Protein AF-A0A968DSB5-F1 (afdb_monomer)

Radius of gyration: 52.75 Å; Cα contacts (8 Å, |Δi|>4): 38; chains: 1; bounding box: 76×54×156 Å

Solvent-accessible surface area (backbone atoms only — not comparable to full-atom values): 8834 Å² total; per-residue (Å²): 133,88,80,62,93,58,51,64,54,53,57,43,58,53,42,53,44,66,77,71,55,73,46,74,91,80,60,66,72,80,66,82,81,77,76,53,71,60,77,70,48,84,96,58,81,58,65,90,58,48,65,62,60,72,55,32,66,52,96,93,47,30,52,69,50,55,52,50,50,52,50,50,54,51,51,50,50,51,50,56,51,50,54,52,48,50,29,62,35,93,84,14,66,56,34,49,52,52,52,51,51,50,53,51,48,54,50,52,50,49,53,51,51,50,48,36,69,65,29,33,93,87,39,56,49,62,75,64,60,71,83,54,70,68,57,52,53,51,54,53,48,55,61,61,71,74,111

Sequence (147 aa):
MDELKDDAQSATDLKDFADSGYDPATNKVQGVVLTDTCTTLTGHTAQTGDNYARLGAPAGASIAADVAAVKTDTGNIVTDTNELQGDWTDGGRLDLILDELTTNCDAIETDTQDLQTQIGTAGDGLTAVPWNASWDAEVQSEVADAF

Structure (mmCIF, N/CA/C/O backbone):
data_AF-A0A968DSB5-F1
#
_entry.id   AF-A0A968DSB5-F1
#
loop_
_atom_site.group_PDB
_atom_site.id
_atom_site.type_symbol
_atom_site.label_atom_id
_atom_site.label_alt_id
_atom_site.label_comp_id
_atom_site.label_asym_id
_atom_site.label_entity_id
_atom_site.label_seq_id
_atom_site.pdbx_PDB_ins_code
_atom_site.Cartn_x
_atom_site.Cartn_y
_atom_site.Cartn_z
_atom_site.occupancy
_atom_site.B_iso_or_equiv
_atom_site.auth_seq_id
_atom_site.auth_comp_id
_atom_site.auth_asym_id
_atom_site.auth_atom_id
_atom_site.pdbx_PDB_model_num
ATOM 1 N N . MET A 1 1 ? 20.265 38.504 -70.416 1.00 46.03 1 MET A N 1
ATOM 2 C CA . MET A 1 1 ? 19.932 37.076 -70.510 1.00 46.03 1 MET A CA 1
ATOM 3 C C . MET A 1 1 ? 20.862 36.499 -71.569 1.00 46.03 1 MET A C 1
ATOM 5 O O . MET A 1 1 ? 20.475 36.370 -72.715 1.00 46.03 1 MET A O 1
ATOM 9 N N . ASP A 1 2 ? 22.175 36.421 -71.382 1.00 65.75 2 ASP A N 1
ATOM 10 C CA . ASP A 1 2 ? 22.933 35.992 -70.200 1.00 65.75 2 ASP A CA 1
ATOM 11 C C . ASP A 1 2 ? 22.410 34.664 -69.665 1.00 65.75 2 ASP A C 1
ATOM 13 O O . ASP A 1 2 ? 21.651 34.631 -68.706 1.00 65.75 2 ASP A O 1
ATOM 17 N N . GLU A 1 3 ? 22.749 33.601 -70.387 1.00 53.12 3 GLU A N 1
ATOM 18 C CA . GLU A 1 3 ? 22.557 32.222 -69.966 1.00 53.12 3 GLU A CA 1
ATOM 19 C C . GLU A 1 3 ? 23.777 31.425 -70.450 1.00 53.12 3 GLU A C 1
ATOM 21 O O . GLU A 1 3 ? 23.949 31.154 -71.636 1.00 53.12 3 GLU A O 1
ATOM 26 N N . LEU A 1 4 ? 24.649 31.139 -69.477 1.00 53.94 4 LEU A N 1
ATOM 27 C CA . LEU A 1 4 ? 25.528 29.971 -69.409 1.00 53.94 4 LEU A CA 1
ATOM 28 C C . LEU A 1 4 ? 26.756 29.960 -70.336 1.00 53.94 4 LEU A C 1
ATOM 30 O O . LEU A 1 4 ? 26.888 29.172 -71.268 1.00 53.94 4 LEU A O 1
ATOM 34 N N . LYS A 1 5 ? 27.757 30.774 -69.984 1.00 52.34 5 LYS A N 1
ATOM 35 C CA . LYS A 1 5 ? 29.125 30.653 -70.526 1.00 52.34 5 LYS A CA 1
ATOM 36 C C . LYS A 1 5 ? 29.893 29.416 -70.013 1.00 52.34 5 LYS A C 1
ATOM 38 O O . LYS A 1 5 ? 30.988 29.167 -70.504 1.00 52.34 5 LYS A O 1
ATOM 43 N N . ASP A 1 6 ? 29.279 28.615 -69.137 1.00 50.94 6 ASP A N 1
ATOM 44 C CA . ASP A 1 6 ? 29.82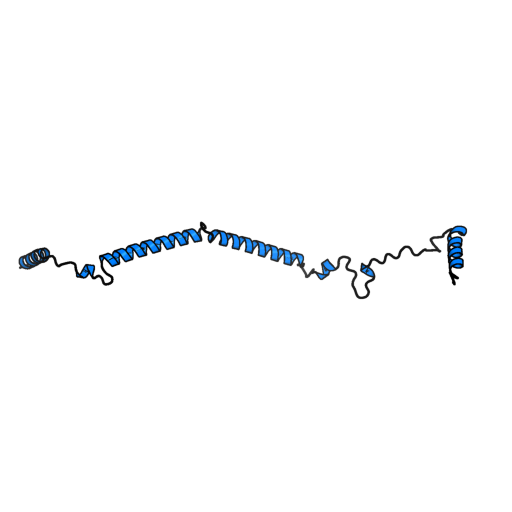6 27.366 -68.577 1.00 50.94 6 ASP A CA 1
ATOM 45 C C . ASP A 1 6 ? 29.131 26.092 -69.125 1.00 50.94 6 ASP A C 1
ATOM 47 O O . ASP A 1 6 ? 29.583 24.969 -68.887 1.00 50.94 6 ASP A O 1
ATOM 51 N N . ASP A 1 7 ? 28.066 26.240 -69.925 1.00 54.81 7 ASP A N 1
ATOM 52 C CA . ASP A 1 7 ? 27.323 25.121 -70.535 1.00 54.81 7 ASP A CA 1
ATOM 53 C C . ASP A 1 7 ? 28.095 24.453 -71.674 1.00 54.81 7 ASP A C 1
ATOM 55 O O . ASP A 1 7 ? 27.993 23.244 -71.891 1.00 54.81 7 ASP A O 1
ATOM 59 N N . ALA A 1 8 ? 28.901 25.233 -72.399 1.00 56.12 8 ALA A N 1
ATOM 60 C CA . ALA A 1 8 ? 29.767 24.712 -73.450 1.00 56.12 8 ALA A CA 1
ATOM 61 C C . ALA A 1 8 ? 30.882 23.833 -72.869 1.00 56.12 8 ALA A C 1
ATOM 63 O O . ALA A 1 8 ? 31.198 22.792 -73.447 1.00 56.12 8 ALA A O 1
ATOM 64 N N . GLN A 1 9 ? 31.435 24.225 -71.715 1.00 58.47 9 GLN A N 1
ATOM 65 C CA . GLN A 1 9 ? 32.425 23.426 -71.001 1.00 58.47 9 GLN A CA 1
ATOM 66 C C . GLN A 1 9 ? 31.761 22.168 -70.441 1.00 58.47 9 GLN A C 1
ATOM 68 O O . GLN A 1 9 ? 32.192 21.080 -70.782 1.00 58.47 9 GLN A O 1
ATOM 73 N N . SER A 1 10 ? 30.612 22.286 -69.772 1.00 62.59 10 SER A N 1
ATOM 74 C CA . SER A 1 10 ? 29.863 21.135 -69.242 1.00 62.59 10 SER A CA 1
ATOM 75 C C . SER A 1 10 ? 29.463 20.118 -70.325 1.00 62.59 10 SER A C 1
ATOM 77 O O . SER A 1 10 ? 29.577 18.911 -70.131 1.00 62.59 10 SER A O 1
ATOM 79 N N . ALA A 1 11 ? 29.037 20.570 -71.508 1.00 59.91 11 ALA A N 1
ATOM 80 C CA . ALA A 1 11 ? 28.715 19.685 -72.629 1.00 59.91 11 ALA A CA 1
ATOM 81 C C . ALA A 1 11 ? 29.956 19.087 -73.318 1.00 59.91 11 ALA A C 1
ATOM 83 O O . ALA A 1 11 ? 29.827 18.077 -74.018 1.00 59.91 11 ALA A O 1
ATOM 84 N N . THR A 1 12 ? 31.121 19.725 -73.178 1.00 64.69 12 THR A N 1
ATOM 85 C CA . THR A 1 12 ? 32.422 19.214 -73.642 1.00 64.69 12 THR A CA 1
ATOM 86 C C . THR A 1 12 ? 32.963 18.200 -72.644 1.00 64.69 12 THR A C 1
ATOM 88 O O . THR A 1 12 ? 33.263 17.089 -73.045 1.00 64.69 12 THR A O 1
ATOM 91 N N . ASP A 1 13 ? 32.918 18.502 -71.350 1.00 64.56 13 ASP A N 1
ATOM 92 C CA . ASP A 1 13 ? 33.292 17.609 -70.252 1.00 64.56 13 ASP A CA 1
ATOM 93 C C . ASP A 1 13 ? 32.455 16.316 -70.266 1.00 64.56 13 ASP A C 1
ATOM 95 O O . ASP A 1 13 ? 32.973 15.220 -70.056 1.00 64.56 13 ASP A O 1
ATOM 99 N N . LEU A 1 14 ? 31.156 16.420 -70.581 1.00 67.31 14 LEU A N 1
ATOM 100 C CA . LEU A 1 14 ? 30.273 15.262 -70.762 1.00 67.31 14 LEU A CA 1
ATOM 101 C C . LEU A 1 14 ? 30.569 14.470 -72.048 1.00 67.31 14 LEU A C 1
ATOM 103 O O . LEU A 1 14 ? 30.391 13.251 -72.057 1.00 67.31 14 LEU A O 1
ATOM 107 N N . LYS A 1 15 ? 31.011 15.135 -73.126 1.00 64.88 15 LYS A N 1
ATOM 108 C CA . LYS A 1 15 ? 31.438 14.470 -74.372 1.00 64.88 15 LYS A CA 1
ATOM 109 C C . LYS A 1 15 ? 32.785 13.774 -74.199 1.00 64.88 15 LYS A C 1
ATOM 111 O O . LYS A 1 15 ? 32.907 12.623 -74.595 1.00 64.88 15 LYS A O 1
ATOM 116 N N . ASP A 1 16 ? 33.739 14.401 -73.516 1.00 63.78 16 ASP A N 1
ATOM 117 C CA . ASP A 1 16 ? 35.037 13.814 -73.171 1.00 63.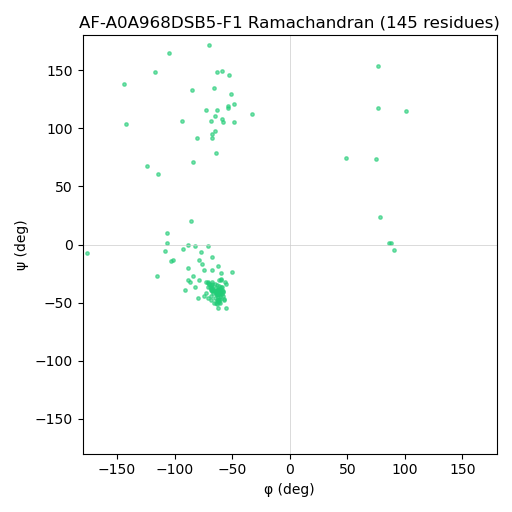78 16 ASP A CA 1
ATOM 118 C C . ASP A 1 16 ? 34.866 12.536 -72.338 1.00 63.78 16 ASP A C 1
ATOM 120 O O . ASP A 1 16 ? 35.569 11.546 -72.556 1.00 63.78 16 ASP A O 1
ATOM 124 N N . PHE A 1 17 ? 33.864 12.517 -71.453 1.00 62.28 17 PHE A N 1
ATOM 125 C CA . PHE A 1 17 ? 33.445 11.331 -70.702 1.00 62.28 17 PHE A CA 1
ATOM 126 C C . PHE A 1 17 ? 32.980 10.162 -71.586 1.00 62.28 17 PHE A C 1
ATOM 128 O O . PHE A 1 17 ? 33.212 9.000 -71.243 1.00 62.28 17 PHE A O 1
ATOM 135 N N . ALA A 1 18 ? 32.295 10.457 -72.692 1.00 63.25 18 ALA A N 1
ATOM 136 C CA . ALA A 1 18 ? 31.682 9.465 -73.572 1.00 63.25 18 ALA A CA 1
ATOM 137 C C . ALA A 1 18 ? 32.620 9.007 -74.704 1.00 63.25 18 ALA A C 1
ATOM 139 O O . ALA A 1 18 ? 32.656 7.819 -75.021 1.00 63.25 18 ALA A O 1
ATOM 140 N N . ASP A 1 19 ? 33.398 9.928 -75.277 1.00 65.56 19 ASP A N 1
ATOM 141 C CA . ASP A 1 19 ? 34.165 9.715 -76.509 1.00 65.56 19 ASP A CA 1
ATOM 142 C C . ASP A 1 19 ? 35.568 9.138 -76.250 1.00 65.56 19 ASP A C 1
ATOM 144 O O . ASP A 1 19 ? 36.081 8.372 -77.067 1.00 65.56 19 ASP A O 1
ATOM 148 N N . SER A 1 20 ? 36.183 9.449 -75.100 1.00 62.03 20 SER A N 1
ATOM 149 C CA . SER A 1 20 ? 37.537 8.971 -74.754 1.00 62.03 20 SER A CA 1
ATOM 150 C C . SER A 1 20 ? 37.545 7.665 -73.947 1.00 62.03 20 SER A C 1
ATOM 152 O O . SER A 1 20 ? 38.609 7.107 -73.680 1.00 62.03 20 SER A O 1
ATOM 154 N N . GLY A 1 21 ? 36.363 7.159 -73.582 1.00 62.50 21 GLY A N 1
ATOM 155 C CA . GLY A 1 21 ? 36.195 6.060 -72.639 1.00 62.50 21 GLY A CA 1
ATOM 156 C C . GLY A 1 21 ? 36.385 6.541 -71.201 1.00 62.50 21 GLY A C 1
ATOM 157 O O . GLY A 1 21 ? 37.453 7.004 -70.811 1.00 62.50 21 GLY A O 1
ATOM 158 N N . TYR A 1 22 ? 35.339 6.428 -70.389 1.00 64.94 22 TYR A N 1
ATOM 159 C CA . TYR A 1 22 ? 35.429 6.693 -68.960 1.00 64.94 22 TYR A CA 1
ATOM 160 C C . TYR A 1 22 ? 36.468 5.768 -68.297 1.00 64.94 22 TYR A C 1
ATOM 162 O O . TYR A 1 22 ? 36.214 4.572 -68.143 1.00 64.94 22 TYR A O 1
ATOM 170 N N . ASP A 1 23 ? 37.622 6.313 -67.893 1.00 64.12 23 ASP A N 1
ATOM 171 C CA . ASP A 1 23 ? 38.592 5.620 -67.040 1.00 64.12 23 ASP A CA 1
ATOM 172 C C . ASP A 1 23 ? 38.341 5.967 -65.558 1.00 64.12 23 ASP A C 1
ATOM 174 O O . ASP A 1 23 ? 38.682 7.065 -65.103 1.00 64.12 23 ASP A O 1
ATOM 178 N N . PRO A 1 24 ? 37.782 5.044 -64.756 1.00 60.44 24 PRO A N 1
ATOM 179 C CA . PRO A 1 24 ? 37.529 5.278 -63.337 1.00 60.44 24 PRO A CA 1
ATOM 180 C C . PRO A 1 24 ? 38.807 5.416 -62.488 1.00 60.44 24 PRO A C 1
ATOM 182 O O . PRO A 1 24 ? 38.715 5.801 -61.317 1.00 60.44 24 PRO A O 1
ATOM 185 N N . ALA A 1 25 ? 39.995 5.103 -63.026 1.00 60.84 25 ALA A N 1
ATOM 186 C CA . ALA A 1 25 ? 41.265 5.294 -62.328 1.00 60.84 25 ALA A CA 1
ATOM 187 C C . ALA A 1 25 ? 41.738 6.757 -62.350 1.00 60.84 25 ALA A C 1
ATOM 189 O O . ALA A 1 25 ? 42.377 7.198 -61.392 1.00 60.84 25 ALA A O 1
ATOM 190 N N . THR A 1 26 ? 41.394 7.508 -63.400 1.00 60.09 26 THR A N 1
ATOM 191 C CA . THR A 1 26 ? 41.861 8.886 -63.632 1.00 60.09 26 THR A CA 1
ATOM 192 C C . THR A 1 26 ? 40.740 9.927 -63.591 1.00 60.09 26 THR A C 1
ATOM 194 O O . THR A 1 26 ? 40.982 11.048 -63.147 1.00 60.09 26 THR A O 1
ATOM 197 N N . ASN A 1 27 ? 39.496 9.547 -63.905 1.00 62.03 27 ASN A N 1
ATOM 198 C CA . ASN A 1 27 ? 38.339 10.446 -63.985 1.00 62.03 27 ASN A CA 1
ATOM 199 C C . ASN A 1 27 ? 37.297 10.127 -62.906 1.00 62.03 27 ASN A C 1
ATOM 201 O O . ASN A 1 27 ? 36.151 9.773 -63.185 1.00 62.03 27 ASN A O 1
ATOM 205 N N . LYS A 1 28 ? 37.669 10.214 -61.629 1.00 60.88 28 LYS A N 1
ATOM 206 C CA . LYS A 1 28 ? 36.707 9.951 -60.552 1.00 60.88 28 LYS A CA 1
ATOM 207 C C . LYS A 1 28 ? 35.647 11.057 -60.507 1.00 60.88 28 LYS A C 1
ATOM 209 O O . LYS A 1 28 ? 35.911 12.138 -59.989 1.00 60.88 28 LYS A O 1
ATOM 214 N N . VAL A 1 29 ? 34.421 10.760 -60.954 1.00 64.12 29 VAL A N 1
ATOM 215 C CA . VAL A 1 29 ? 33.234 11.405 -60.375 1.00 64.12 29 VAL A CA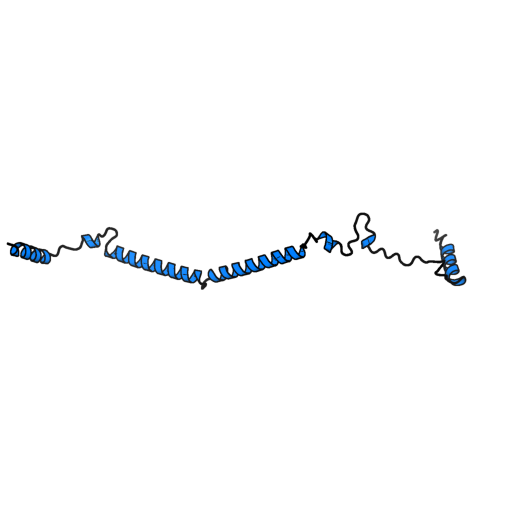 1
ATOM 216 C C . VAL A 1 29 ? 33.369 11.148 -58.883 1.00 64.12 29 VAL A C 1
ATOM 218 O O . VAL A 1 29 ? 33.451 9.985 -58.480 1.00 64.12 29 VAL A O 1
ATOM 221 N N . GLN A 1 30 ? 33.501 12.192 -58.066 1.00 63.50 30 GLN A N 1
ATOM 222 C CA . GLN A 1 30 ? 33.428 11.989 -56.626 1.00 63.50 30 GLN A CA 1
ATOM 223 C C . GLN A 1 30 ? 32.063 11.347 -56.368 1.00 63.50 30 GLN A C 1
ATOM 225 O O . GLN A 1 30 ? 31.032 11.995 -56.539 1.00 63.50 30 GLN A O 1
ATOM 230 N N . GLY A 1 31 ? 32.048 10.041 -56.076 1.00 64.12 31 GLY A N 1
ATOM 231 C CA . GLY A 1 31 ? 30.827 9.350 -55.682 1.00 64.12 31 GLY A CA 1
ATOM 232 C C . GLY A 1 31 ? 30.198 10.121 -54.528 1.00 64.12 31 GLY A C 1
ATOM 233 O O . GLY A 1 31 ? 30.937 10.726 -53.752 1.00 64.12 31 GLY A O 1
ATOM 234 N N . VAL A 1 32 ? 28.861 10.144 -54.467 1.00 66.38 32 VAL A N 1
ATOM 235 C CA . VAL A 1 32 ? 28.075 10.880 -53.462 1.00 66.38 32 VAL A CA 1
ATOM 236 C C . VAL A 1 32 ? 28.824 10.919 -52.131 1.00 66.38 32 VAL A C 1
ATOM 238 O O . VAL A 1 32 ? 29.002 9.882 -51.489 1.00 66.38 32 VAL A O 1
ATOM 241 N N . VAL A 1 33 ? 29.276 12.111 -51.729 1.00 64.69 33 VAL A N 1
ATOM 242 C CA . VAL A 1 33 ? 29.742 12.332 -50.363 1.00 64.69 33 VAL A CA 1
ATOM 243 C C . VAL A 1 33 ? 28.493 12.196 -49.511 1.00 64.69 33 VAL A C 1
ATOM 245 O O . VAL A 1 33 ? 27.684 13.117 -49.418 1.00 64.69 33 VAL A O 1
ATOM 248 N N . LEU A 1 34 ? 28.273 11.000 -48.972 1.00 61.28 34 LEU A N 1
ATOM 249 C CA . LEU A 1 34 ? 27.243 10.789 -47.974 1.00 61.28 34 LEU A CA 1
ATOM 250 C C . LEU A 1 34 ? 27.705 11.541 -46.727 1.00 61.28 34 LEU A C 1
ATOM 252 O O . LEU A 1 34 ? 28.462 11.022 -45.911 1.00 61.28 34 LEU A O 1
ATOM 256 N N . THR A 1 35 ? 27.282 12.798 -46.627 1.00 62.28 35 THR A N 1
ATOM 257 C CA . THR A 1 35 ? 27.279 13.586 -45.398 1.00 62.28 35 THR A CA 1
ATOM 258 C C . THR A 1 35 ? 26.312 12.896 -44.446 1.00 62.28 35 THR A C 1
ATOM 260 O O . THR A 1 35 ? 25.151 13.283 -44.338 1.00 62.28 35 THR A O 1
ATOM 263 N N . ASP A 1 36 ? 26.746 11.814 -43.803 1.00 67.06 36 ASP A N 1
ATOM 264 C CA . ASP A 1 36 ? 26.011 11.318 -42.652 1.00 67.06 36 ASP A CA 1
ATOM 265 C C . ASP A 1 36 ? 26.070 12.424 -41.597 1.00 67.06 36 ASP A C 1
ATOM 267 O O . ASP A 1 36 ? 27.148 12.803 -41.119 1.00 67.06 36 ASP A O 1
ATOM 271 N N . THR A 1 37 ? 24.896 12.964 -41.278 1.00 67.88 37 THR A N 1
ATOM 272 C CA . THR A 1 37 ? 24.657 14.055 -40.334 1.00 67.88 37 THR A CA 1
ATOM 273 C C . THR A 1 37 ? 25.348 13.816 -38.988 1.00 67.88 37 THR A C 1
ATOM 275 O O . THR A 1 37 ? 25.671 14.774 -38.287 1.00 67.88 37 THR A O 1
ATOM 278 N N . CYS A 1 38 ? 25.630 12.556 -38.637 1.00 63.81 38 CYS A N 1
ATOM 279 C CA . CYS A 1 38 ? 26.375 12.194 -37.436 1.00 63.81 38 CYS A CA 1
ATOM 280 C C . CYS A 1 38 ? 27.815 12.755 -37.409 1.00 63.81 38 CYS A C 1
ATOM 282 O O . CYS A 1 38 ? 28.330 13.063 -36.337 1.00 63.81 38 CYS A O 1
ATOM 284 N N . THR A 1 39 ? 28.466 12.932 -38.564 1.00 64.75 39 THR A N 1
ATOM 285 C CA . THR A 1 39 ? 29.908 13.253 -38.656 1.00 64.75 39 THR A CA 1
ATOM 286 C C . THR A 1 39 ? 30.228 14.713 -38.980 1.00 64.75 39 THR A C 1
ATOM 288 O O . THR A 1 39 ? 31.367 15.141 -38.797 1.00 64.75 39 THR A O 1
ATOM 291 N N . THR A 1 40 ? 29.249 15.500 -39.438 1.00 68.56 40 THR A N 1
ATOM 292 C CA . THR A 1 40 ? 29.484 16.852 -39.985 1.00 68.56 40 THR A CA 1
ATOM 293 C C . THR A 1 40 ? 29.047 17.999 -39.080 1.00 68.56 40 THR A C 1
ATOM 295 O O . THR A 1 40 ? 29.189 19.164 -39.453 1.00 68.56 40 THR A O 1
ATOM 298 N N . LEU A 1 41 ? 28.522 17.710 -37.887 1.00 72.31 41 LEU A N 1
ATOM 299 C CA . LEU A 1 41 ? 28.160 18.744 -36.924 1.00 72.31 41 LEU A CA 1
ATOM 300 C C . LEU A 1 41 ? 29.412 19.224 -36.171 1.00 72.31 41 LEU A C 1
ATOM 302 O O . LEU A 1 41 ? 29.811 18.668 -35.149 1.00 72.31 41 LEU A O 1
ATOM 306 N N . THR A 1 42 ? 30.052 20.268 -36.699 1.00 73.94 42 THR A N 1
ATOM 307 C CA . THR A 1 42 ? 31.246 20.892 -36.109 1.00 73.94 42 THR A CA 1
ATOM 308 C C . THR A 1 42 ? 31.029 21.221 -34.625 1.00 73.94 42 THR A C 1
ATOM 310 O O . THR A 1 42 ? 30.033 21.836 -34.247 1.00 73.94 42 THR A O 1
ATOM 313 N N . GLY A 1 43 ? 31.963 20.801 -33.766 1.00 71.44 43 GLY A N 1
ATOM 314 C CA . GLY A 1 43 ? 31.886 20.991 -32.310 1.00 71.44 43 GLY A CA 1
ATOM 315 C C . GLY A 1 43 ? 31.106 19.909 -31.550 1.00 71.44 43 GLY A C 1
ATOM 316 O O . GLY A 1 43 ? 31.001 20.007 -30.330 1.00 71.44 43 GLY A O 1
ATOM 317 N N . HIS A 1 44 ? 30.589 18.884 -32.238 1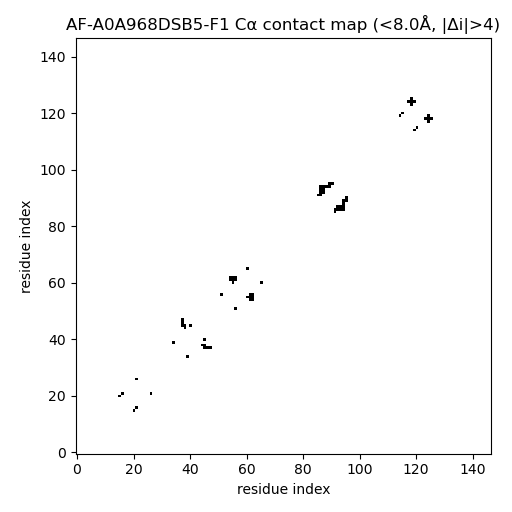.00 64.94 44 HIS A N 1
ATOM 318 C CA . HIS A 1 44 ? 29.881 17.754 -31.632 1.00 64.94 44 HIS A CA 1
ATOM 319 C C . HIS A 1 44 ? 30.630 16.435 -31.883 1.00 64.94 44 HIS A C 1
ATOM 321 O O . HIS A 1 44 ? 31.295 16.263 -32.903 1.00 64.94 44 HIS A O 1
ATOM 327 N N . THR A 1 45 ? 30.537 15.493 -30.941 1.00 67.88 45 THR A N 1
ATOM 328 C CA . THR A 1 45 ? 31.056 14.124 -31.101 1.00 67.88 45 THR A CA 1
ATOM 329 C C . THR A 1 45 ? 30.005 13.270 -31.813 1.00 67.88 45 THR A C 1
ATOM 331 O O . THR A 1 45 ? 28.835 13.317 -31.440 1.00 67.88 45 THR A O 1
ATOM 334 N N . ALA A 1 46 ? 30.405 12.509 -32.833 1.00 70.25 46 ALA A N 1
ATOM 335 C CA . ALA A 1 46 ? 29.512 11.661 -33.621 1.00 70.25 46 ALA A CA 1
ATOM 336 C C . ALA A 1 46 ? 28.911 10.523 -32.774 1.00 70.25 46 ALA A C 1
ATOM 338 O O . ALA A 1 46 ? 29.534 9.482 -32.578 1.00 70.25 46 ALA A O 1
ATOM 339 N N . GLN A 1 47 ? 27.682 10.702 -32.285 1.00 68.81 47 GLN A N 1
ATOM 340 C CA . GLN A 1 47 ? 27.020 9.733 -31.411 1.00 68.81 47 GLN A CA 1
ATOM 341 C C . GLN A 1 47 ? 26.339 8.611 -32.210 1.00 68.81 47 GLN A C 1
ATOM 343 O O . GLN A 1 47 ? 25.116 8.518 -32.261 1.00 68.81 47 GLN A O 1
ATOM 348 N N . THR A 1 48 ? 27.131 7.722 -32.807 1.00 67.44 48 THR A N 1
ATOM 349 C CA . THR A 1 48 ? 26.620 6.469 -33.408 1.00 67.44 48 THR A CA 1
ATOM 350 C C . THR A 1 48 ? 26.300 5.395 -32.351 1.00 67.44 48 THR A C 1
ATOM 352 O O . THR A 1 48 ? 25.727 4.355 -32.666 1.00 67.44 48 THR A O 1
ATOM 355 N N . GLY A 1 49 ? 26.644 5.669 -31.084 1.00 64.88 49 GLY A N 1
ATOM 356 C CA . GLY A 1 49 ? 26.479 4.788 -29.919 1.00 64.88 49 GLY A CA 1
ATOM 357 C C . GLY A 1 49 ? 26.881 5.420 -28.571 1.00 64.88 49 GLY A C 1
ATOM 358 O O . GLY A 1 49 ? 26.599 4.853 -27.520 1.00 64.88 49 GLY A O 1
ATOM 359 N N . ASP A 1 50 ? 27.469 6.625 -28.567 1.00 64.12 50 ASP A N 1
ATOM 360 C CA . ASP A 1 50 ? 28.001 7.323 -27.379 1.00 64.12 50 ASP A CA 1
ATOM 361 C C . ASP A 1 50 ? 26.968 7.680 -26.307 1.00 64.12 50 ASP A C 1
ATOM 363 O O . ASP A 1 50 ? 27.334 7.923 -25.157 1.00 64.12 50 ASP A O 1
ATOM 367 N N . ASN A 1 51 ? 25.676 7.703 -26.647 1.00 65.44 51 ASN A N 1
ATOM 368 C CA . ASN A 1 51 ? 24.613 7.832 -25.648 1.00 65.44 51 ASN A CA 1
ATOM 369 C C . ASN A 1 51 ? 24.649 6.670 -24.646 1.00 65.44 51 ASN A C 1
ATOM 371 O O . ASN A 1 51 ? 24.377 6.888 -23.471 1.00 65.44 51 ASN A O 1
ATOM 375 N N . TYR A 1 52 ? 25.087 5.479 -25.070 1.00 61.31 52 TYR A N 1
ATOM 376 C CA . TYR A 1 52 ? 25.305 4.332 -24.188 1.00 61.31 52 TYR A CA 1
ATOM 377 C C . TYR A 1 52 ? 26.479 4.556 -23.216 1.00 61.31 52 TYR A C 1
ATOM 379 O O . TYR A 1 52 ? 26.427 4.128 -22.069 1.00 61.31 52 TYR A O 1
ATOM 387 N N . ALA A 1 53 ? 27.524 5.276 -23.641 1.00 59.47 53 ALA A N 1
ATOM 388 C CA . ALA A 1 53 ? 28.689 5.594 -22.811 1.00 59.47 53 ALA A CA 1
ATOM 389 C C . ALA A 1 53 ? 28.464 6.812 -21.888 1.00 59.47 53 ALA A C 1
ATOM 391 O O . ALA A 1 53 ? 28.937 6.836 -20.753 1.00 59.47 53 ALA A O 1
ATOM 392 N N . ARG A 1 54 ? 27.728 7.831 -22.359 1.00 60.22 54 ARG A N 1
ATOM 393 C CA . ARG A 1 54 ? 27.472 9.103 -21.652 1.00 60.22 54 ARG A CA 1
ATOM 394 C C . ARG A 1 54 ? 26.306 9.040 -20.671 1.00 60.22 54 ARG A C 1
ATOM 396 O O . ARG A 1 54 ? 26.322 9.768 -19.685 1.00 60.22 54 ARG A O 1
ATOM 403 N N . LEU A 1 55 ? 25.336 8.157 -20.913 1.00 68.50 55 LEU A N 1
ATOM 404 C CA . LEU A 1 55 ? 24.306 7.777 -19.939 1.00 68.50 55 LEU A CA 1
ATOM 405 C C . LEU A 1 55 ? 24.797 6.643 -19.014 1.00 68.50 55 LEU A C 1
ATOM 407 O O . LEU A 1 55 ? 24.005 5.964 -18.369 1.00 68.50 55 LEU A O 1
ATOM 411 N N . GLY A 1 56 ? 26.121 6.479 -18.922 1.00 61.62 56 GLY A N 1
ATOM 412 C CA . GLY A 1 56 ? 26.804 5.812 -17.825 1.00 61.62 56 GLY A CA 1
ATOM 413 C C . GLY A 1 56 ? 27.240 4.380 -18.114 1.00 61.62 56 GLY A C 1
ATOM 414 O O . GLY A 1 56 ? 26.423 3.467 -18.175 1.00 61.62 56 GLY A O 1
ATOM 415 N N . ALA A 1 57 ? 28.558 4.190 -18.126 1.00 59.47 57 ALA A N 1
ATOM 416 C CA . ALA A 1 57 ? 29.198 3.002 -17.569 1.00 59.47 57 ALA A CA 1
ATOM 417 C C . ALA A 1 57 ? 30.240 3.417 -16.503 1.00 59.47 57 ALA A C 1
ATOM 419 O O . ALA A 1 57 ? 31.442 3.289 -16.742 1.00 59.47 57 ALA A O 1
ATOM 420 N N . PRO A 1 58 ? 29.848 3.976 -15.337 1.00 62.97 58 PRO A N 1
ATOM 421 C CA . PRO A 1 58 ? 30.714 3.922 -14.163 1.00 62.97 58 PRO A CA 1
ATOM 422 C C . PRO A 1 58 ? 31.012 2.454 -13.814 1.00 62.97 58 PRO A C 1
ATOM 424 O O . PRO A 1 58 ? 30.212 1.564 -14.100 1.00 62.97 58 PRO A O 1
ATOM 427 N N . ALA A 1 59 ? 32.192 2.177 -13.253 1.00 56.81 59 ALA A N 1
ATOM 428 C CA . ALA A 1 59 ? 32.666 0.815 -13.000 1.00 56.81 59 ALA A CA 1
ATOM 429 C C . ALA A 1 59 ? 31.593 -0.046 -12.292 1.00 56.81 59 ALA A C 1
ATOM 431 O O . ALA A 1 59 ? 31.339 0.127 -11.106 1.00 56.81 59 ALA A O 1
ATOM 432 N N . GLY A 1 60 ? 30.961 -0.963 -13.032 1.00 55.69 60 GLY A N 1
ATOM 433 C CA . GLY A 1 60 ? 29.979 -1.918 -12.510 1.00 55.69 60 GLY A CA 1
ATOM 434 C C . GLY A 1 60 ? 28.496 -1.508 -12.513 1.00 55.69 60 GLY A C 1
ATOM 435 O O . GLY A 1 60 ? 27.679 -2.376 -12.222 1.00 55.69 60 GLY A O 1
ATOM 436 N N . ALA A 1 61 ? 28.103 -0.281 -12.882 1.00 66.00 61 ALA A N 1
ATOM 437 C CA . ALA A 1 61 ? 26.683 0.100 -12.983 1.00 66.00 61 ALA A CA 1
ATOM 438 C C . ALA A 1 61 ? 26.436 1.063 -14.152 1.00 66.00 61 ALA A C 1
ATOM 440 O O . ALA A 1 61 ? 27.224 1.962 -14.399 1.00 66.00 61 ALA A O 1
ATOM 441 N N . SER A 1 62 ? 25.349 0.872 -14.896 1.00 77.44 62 SER A N 1
ATOM 442 C CA . SER A 1 62 ? 24.847 1.853 -15.872 1.00 77.44 62 SER A CA 1
ATOM 443 C C . SER A 1 62 ? 23.617 2.548 -15.292 1.00 77.44 62 SER A C 1
ATOM 445 O O . SER A 1 62 ? 22.998 1.995 -14.386 1.00 77.44 62 SER A O 1
ATOM 447 N N . ILE A 1 63 ? 23.173 3.681 -15.848 1.00 79.81 63 ILE A N 1
ATOM 448 C CA . ILE A 1 63 ? 21.876 4.267 -15.445 1.00 79.81 63 ILE A CA 1
ATOM 449 C C . ILE A 1 63 ? 20.740 3.245 -15.626 1.00 79.81 63 ILE A C 1
ATOM 451 O O . ILE A 1 63 ? 19.796 3.215 -14.844 1.00 79.81 63 ILE A O 1
ATOM 455 N N . ALA A 1 64 ? 20.840 2.355 -16.620 1.00 77.88 64 ALA A N 1
ATOM 456 C CA . ALA A 1 64 ? 19.884 1.264 -16.787 1.00 77.88 64 ALA A CA 1
ATOM 457 C C . ALA A 1 64 ? 19.894 0.278 -15.601 1.00 77.88 64 ALA A C 1
ATOM 459 O O . ALA A 1 64 ? 18.835 -0.223 -15.225 1.00 77.88 64 ALA A O 1
ATOM 460 N N . ALA A 1 65 ? 21.058 0.023 -14.996 1.00 82.19 65 ALA A N 1
ATOM 461 C CA . ALA A 1 65 ? 21.171 -0.783 -13.783 1.00 82.19 65 ALA A CA 1
ATOM 462 C C . ALA A 1 65 ? 20.554 -0.066 -12.571 1.00 82.19 65 ALA A C 1
ATOM 464 O O . ALA A 1 65 ? 19.769 -0.678 -11.851 1.00 82.19 65 ALA A O 1
ATOM 465 N N . ASP A 1 66 ? 20.820 1.232 -12.399 1.00 84.56 66 ASP A N 1
ATOM 466 C CA . ASP A 1 66 ? 20.232 2.031 -11.314 1.00 84.56 66 ASP A CA 1
ATOM 467 C C . ASP A 1 66 ? 18.700 2.097 -11.435 1.00 84.56 66 ASP A C 1
ATOM 469 O O . ASP A 1 66 ? 17.975 1.901 -10.463 1.00 84.56 66 ASP A O 1
ATOM 473 N N . VAL A 1 67 ? 18.178 2.285 -12.652 1.00 88.94 67 VAL A N 1
ATOM 474 C CA . VAL A 1 67 ? 16.732 2.261 -12.930 1.00 88.94 67 VAL A CA 1
ATOM 475 C C . VAL A 1 67 ? 16.127 0.882 -12.650 1.00 88.94 67 VAL A C 1
ATOM 477 O O . VAL A 1 67 ? 15.004 0.797 -12.149 1.00 88.94 67 VAL A O 1
ATOM 480 N N . ALA A 1 68 ? 16.842 -0.207 -12.950 1.00 89.75 68 ALA A N 1
ATOM 481 C CA . ALA A 1 68 ? 16.389 -1.559 -12.628 1.00 89.75 68 ALA A CA 1
ATOM 482 C C . ALA A 1 68 ? 16.354 -1.810 -11.110 1.00 89.75 68 ALA A 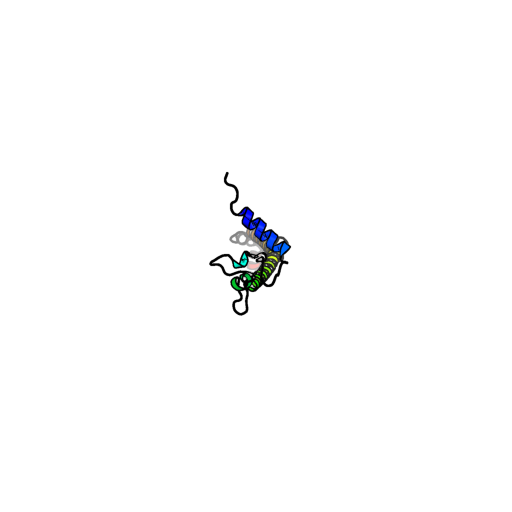C 1
ATOM 484 O O . ALA A 1 68 ? 15.401 -2.420 -10.619 1.00 89.75 68 ALA A O 1
ATOM 485 N N . ALA A 1 69 ? 17.340 -1.296 -10.370 1.00 92.00 69 ALA A N 1
ATOM 486 C CA . ALA A 1 69 ? 17.361 -1.345 -8.911 1.00 92.00 69 ALA A CA 1
ATOM 487 C C . ALA A 1 69 ? 16.185 -0.556 -8.316 1.00 92.00 69 ALA A C 1
ATOM 489 O O . ALA A 1 69 ? 15.379 -1.125 -7.588 1.00 92.00 69 ALA A O 1
ATOM 490 N N . VAL A 1 70 ? 15.984 0.698 -8.738 1.00 95.25 70 VAL A N 1
ATOM 491 C CA . VAL A 1 70 ? 14.847 1.527 -8.294 1.00 95.25 70 VAL A CA 1
ATOM 492 C C . VAL A 1 70 ? 13.505 0.871 -8.616 1.00 95.25 70 VAL A C 1
ATOM 494 O O . VAL A 1 70 ? 12.583 0.913 -7.803 1.00 95.25 70 VAL A O 1
ATOM 497 N N . LYS A 1 71 ? 13.368 0.239 -9.788 1.00 96.44 71 LYS A N 1
ATOM 498 C CA . LYS A 1 71 ? 12.156 -0.514 -10.142 1.00 96.44 71 LYS A CA 1
ATOM 499 C C . LYS A 1 71 ? 11.932 -1.703 -9.206 1.00 96.44 71 LYS A C 1
ATOM 501 O O . LYS A 1 71 ? 10.788 -1.969 -8.851 1.00 96.44 71 LYS A O 1
ATOM 506 N N . THR A 1 72 ? 12.999 -2.396 -8.819 1.00 98.00 72 THR A N 1
ATOM 507 C CA . THR A 1 72 ? 12.934 -3.506 -7.860 1.00 98.00 72 THR A CA 1
ATOM 508 C C . THR A 1 72 ? 12.474 -3.002 -6.495 1.00 98.00 72 THR A C 1
ATOM 510 O O . THR A 1 72 ? 11.487 -3.509 -5.970 1.00 98.00 72 THR A O 1
ATOM 513 N N . ASP A 1 73 ? 13.093 -1.939 -5.978 1.00 98.12 73 ASP A N 1
ATOM 514 C CA . ASP A 1 73 ? 12.712 -1.329 -4.699 1.00 98.12 73 ASP A CA 1
ATOM 515 C C . ASP A 1 73 ? 11.266 -0.821 -4.725 1.00 98.12 73 ASP A C 1
ATOM 517 O O . ASP A 1 73 ? 10.500 -1.065 -3.798 1.00 98.12 73 ASP A O 1
ATOM 521 N N . THR A 1 74 ? 10.854 -0.187 -5.826 1.00 98.62 74 THR A N 1
ATOM 522 C CA . THR A 1 74 ? 9.464 0.253 -6.027 1.00 98.62 74 THR A CA 1
ATOM 523 C C . THR A 1 74 ? 8.499 -0.934 -6.013 1.00 98.62 74 THR A C 1
ATOM 525 O O . THR A 1 74 ? 7.421 -0.836 -5.436 1.00 98.62 74 THR A O 1
ATOM 528 N N . GLY A 1 75 ? 8.872 -2.066 -6.617 1.00 98.62 75 GLY A N 1
ATOM 529 C CA . GLY A 1 75 ? 8.074 -3.293 -6.590 1.00 98.62 75 GLY A CA 1
ATOM 530 C C . GLY A 1 75 ? 7.926 -3.878 -5.184 1.00 98.62 75 GLY A C 1
ATOM 531 O O . GLY A 1 75 ? 6.824 -4.278 -4.805 1.00 98.62 75 GLY A O 1
ATOM 532 N N . ASN A 1 76 ? 9.003 -3.865 -4.395 1.00 98.62 76 ASN A N 1
ATOM 533 C CA . ASN A 1 76 ? 8.968 -4.280 -2.992 1.00 98.62 76 ASN A CA 1
ATOM 534 C C . ASN A 1 76 ? 8.054 -3.355 -2.176 1.00 98.62 76 ASN A C 1
ATOM 536 O O . ASN A 1 76 ? 7.147 -3.837 -1.512 1.00 98.62 76 ASN A O 1
ATOM 540 N N . ILE A 1 77 ? 8.197 -2.032 -2.329 1.00 98.75 77 ILE A N 1
ATOM 541 C CA . ILE A 1 77 ? 7.334 -1.044 -1.662 1.00 98.75 77 ILE A CA 1
ATOM 542 C C . ILE A 1 77 ? 5.864 -1.281 -2.008 1.00 98.75 77 ILE A C 1
ATOM 544 O O . ILE A 1 77 ? 5.016 -1.288 -1.121 1.00 98.75 77 ILE A O 1
ATOM 548 N N . VAL A 1 78 ? 5.536 -1.487 -3.286 1.00 98.62 78 VAL A N 1
ATOM 549 C CA . VAL A 1 78 ? 4.153 -1.768 -3.702 1.00 98.62 78 VAL A CA 1
ATOM 550 C C . VAL A 1 78 ? 3.640 -3.060 -3.067 1.00 98.62 78 VAL A C 1
ATOM 552 O O . VAL A 1 78 ? 2.487 -3.104 -2.652 1.00 98.62 78 VAL A O 1
ATOM 555 N N . THR A 1 79 ? 4.483 -4.087 -2.956 1.00 98.69 79 THR A N 1
ATOM 556 C CA . THR A 1 79 ? 4.121 -5.352 -2.299 1.00 98.69 79 THR A CA 1
ATOM 557 C C . THR A 1 79 ? 3.798 -5.123 -0.825 1.00 98.69 79 THR A C 1
ATOM 559 O O . THR A 1 79 ? 2.673 -5.401 -0.416 1.00 98.69 79 THR A O 1
ATOM 562 N N . ASP A 1 80 ? 4.711 -4.509 -0.072 1.00 98.56 80 ASP A N 1
ATOM 563 C CA . ASP A 1 80 ? 4.527 -4.221 1.354 1.00 98.56 80 ASP A CA 1
ATOM 564 C C . ASP A 1 80 ? 3.288 -3.342 1.591 1.00 98.56 80 ASP A C 1
ATOM 566 O O . ASP A 1 80 ? 2.484 -3.579 2.491 1.00 98.56 80 ASP A O 1
ATOM 570 N N . THR A 1 81 ? 3.084 -2.326 0.747 1.00 98.31 81 THR A N 1
ATOM 571 C CA . THR A 1 81 ? 1.939 -1.421 0.905 1.00 98.31 81 THR A CA 1
ATOM 572 C C . THR A 1 81 ? 0.621 -2.121 0.568 1.00 98.31 81 THR A C 1
ATOM 574 O O . THR A 1 81 ? -0.385 -1.832 1.208 1.00 98.31 81 THR A O 1
ATOM 577 N N . ASN A 1 82 ? 0.599 -3.055 -0.389 1.00 98.44 82 ASN A N 1
ATOM 578 C CA . ASN A 1 82 ? -0.589 -3.860 -0.683 1.00 98.44 82 ASN A CA 1
ATOM 579 C C . ASN A 1 82 ? -0.933 -4.810 0.474 1.00 98.44 82 ASN A C 1
ATOM 581 O O . ASN A 1 82 ? -2.112 -4.997 0.769 1.00 98.44 82 ASN A O 1
ATOM 585 N N . GLU A 1 83 ? 0.071 -5.387 1.142 1.00 98.31 83 GLU A N 1
ATOM 586 C CA . GLU A 1 83 ? -0.137 -6.209 2.341 1.00 98.31 83 GLU A CA 1
ATOM 587 C C . GLU A 1 83 ? -0.762 -5.384 3.473 1.00 98.31 83 GLU A C 1
ATOM 589 O O . GLU A 1 83 ? -1.772 -5.792 4.046 1.00 98.31 83 GLU A O 1
ATOM 594 N N . LEU A 1 84 ? -0.219 -4.189 3.740 1.00 97.94 84 LEU A N 1
ATOM 595 C CA . LEU A 1 84 ? -0.764 -3.266 4.741 1.00 97.94 84 LEU A CA 1
ATOM 596 C C . LEU A 1 84 ? -2.180 -2.792 4.386 1.00 97.94 84 LEU A C 1
ATOM 598 O O . LEU A 1 84 ? -3.052 -2.758 5.250 1.00 97.94 84 LEU A O 1
ATOM 602 N N . GLN A 1 85 ? -2.433 -2.458 3.117 1.00 98.25 85 GLN A N 1
ATOM 603 C CA . GLN A 1 85 ? -3.769 -2.083 2.648 1.00 98.25 85 GLN A CA 1
ATOM 604 C C . GLN A 1 85 ? -4.773 -3.221 2.846 1.00 98.25 85 GLN A C 1
ATOM 606 O O . GLN A 1 85 ? -5.893 -2.965 3.278 1.00 98.25 85 GLN A O 1
ATOM 611 N N . GLY A 1 86 ? -4.382 -4.468 2.568 1.00 97.88 86 GLY A N 1
ATOM 612 C CA . GLY A 1 86 ? -5.233 -5.633 2.802 1.00 97.88 86 GLY A CA 1
ATOM 613 C C . GLY A 1 86 ? -5.543 -5.866 4.283 1.00 97.88 86 GLY A C 1
ATOM 614 O O . GLY A 1 86 ? -6.645 -6.293 4.609 1.00 97.88 86 GLY A O 1
ATOM 615 N N . ASP A 1 87 ? -4.602 -5.561 5.178 1.00 98.38 87 ASP A N 1
ATOM 616 C CA . ASP A 1 87 ? -4.807 -5.683 6.625 1.00 98.38 87 ASP A CA 1
ATOM 617 C C . ASP A 1 87 ? -5.763 -4.613 7.182 1.00 98.38 87 ASP A C 1
ATOM 619 O O . ASP A 1 87 ? -6.552 -4.897 8.082 1.00 98.38 87 ASP A O 1
ATOM 623 N N . TRP A 1 88 ? -5.694 -3.396 6.630 1.00 98.06 88 TRP A N 1
ATOM 624 C CA . TRP A 1 88 ? -6.475 -2.227 7.059 1.00 98.06 88 TRP A CA 1
ATOM 625 C C . TRP A 1 88 ? -7.842 -2.075 6.388 1.00 98.06 88 TRP A C 1
ATOM 627 O O . TRP A 1 88 ? -8.663 -1.314 6.884 1.00 98.06 88 TRP A O 1
ATOM 637 N N . THR A 1 89 ? -8.069 -2.706 5.235 1.00 97.88 89 THR A N 1
ATOM 638 C CA . THR A 1 89 ? -9.363 -2.643 4.531 1.00 97.88 89 THR A CA 1
ATOM 639 C C . THR A 1 89 ? -10.463 -3.272 5.385 1.00 97.88 89 THR A C 1
ATOM 641 O O . THR A 1 89 ? -10.188 -4.250 6.070 1.00 97.88 89 THR A O 1
ATOM 644 N N . ASP A 1 90 ? -11.702 -2.785 5.273 1.00 97.50 90 ASP A N 1
ATOM 645 C CA . ASP A 1 90 ? -12.884 -3.389 5.899 1.00 97.50 90 ASP A CA 1
ATOM 646 C C . ASP A 1 90 ? -12.955 -4.913 5.630 1.00 97.50 90 ASP A C 1
ATOM 648 O O . ASP A 1 90 ? -12.994 -5.367 4.478 1.00 97.50 90 ASP A O 1
ATOM 652 N N . GLY A 1 91 ? -12.962 -5.716 6.695 1.00 97.06 91 GLY A N 1
ATOM 653 C CA . GLY A 1 91 ? -12.863 -7.179 6.672 1.00 97.06 91 GLY A CA 1
ATOM 654 C C . GLY A 1 91 ? -11.433 -7.745 6.683 1.00 97.06 91 GLY A C 1
ATOM 655 O O . GLY A 1 91 ? -11.257 -8.967 6.639 1.00 97.06 91 GLY A O 1
ATOM 656 N N . GLY A 1 92 ? -10.413 -6.887 6.732 1.00 98.25 92 GLY A N 1
ATOM 657 C CA . GLY A 1 92 ? -9.007 -7.220 6.961 1.00 98.25 92 GLY A CA 1
ATOM 658 C C . GLY A 1 92 ? -8.744 -7.675 8.399 1.00 98.25 92 GLY A C 1
ATOM 659 O O . GLY A 1 92 ? -9.621 -7.620 9.260 1.00 98.25 92 GLY A O 1
ATOM 660 N N . ARG A 1 93 ? -7.538 -8.177 8.702 1.00 98.31 93 ARG A N 1
ATOM 661 C CA . ARG A 1 93 ? -7.284 -8.754 10.038 1.00 98.31 93 ARG A CA 1
ATOM 66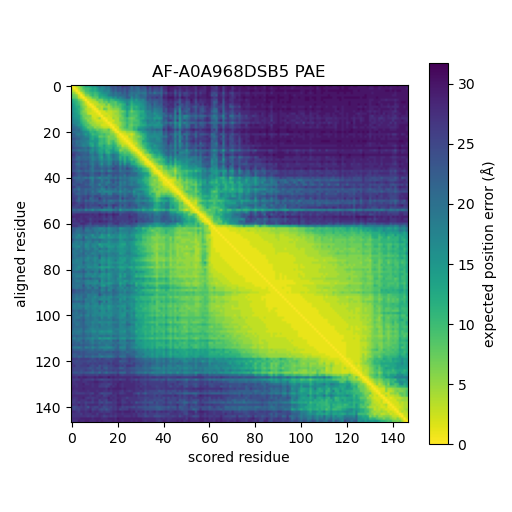2 C C . ARG A 1 93 ? -7.236 -7.667 11.108 1.00 98.31 93 ARG A C 1
ATOM 664 O O . ARG A 1 93 ? -7.826 -7.869 12.165 1.00 98.31 93 ARG A O 1
ATOM 671 N N . LEU A 1 94 ? -6.530 -6.560 10.862 1.00 98.25 94 LEU A N 1
ATOM 672 C CA . LEU A 1 94 ? -6.477 -5.445 11.808 1.00 98.25 94 LEU A CA 1
ATOM 673 C C . LEU A 1 94 ? -7.855 -4.810 11.989 1.00 98.25 94 LEU A C 1
ATOM 675 O O . LEU A 1 94 ? -8.232 -4.542 13.123 1.00 98.25 94 LEU A O 1
ATOM 679 N N . ASP A 1 95 ? -8.595 -4.617 10.900 1.00 98.00 95 ASP A N 1
ATOM 680 C CA . ASP A 1 95 ? -9.964 -4.096 10.931 1.00 98.00 95 ASP A CA 1
ATOM 681 C C . ASP A 1 95 ? -10.877 -4.936 11.843 1.00 98.00 95 ASP A C 1
ATOM 683 O O . ASP A 1 95 ? -11.382 -4.435 12.844 1.00 98.00 95 ASP A O 1
ATOM 687 N N . LEU A 1 96 ? -10.951 -6.253 11.617 1.00 98.31 96 LEU A N 1
ATOM 688 C CA . LEU A 1 96 ? -11.760 -7.161 12.441 1.00 98.31 96 LEU A CA 1
ATOM 689 C C . LEU A 1 96 ? -11.349 -7.171 13.922 1.00 98.31 96 LEU A C 1
ATOM 691 O O . LEU A 1 96 ? -12.198 -7.297 14.805 1.00 98.31 96 LEU A O 1
ATOM 695 N N . ILE A 1 97 ? -10.049 -7.054 14.211 1.00 98.38 97 ILE A N 1
ATOM 696 C CA . ILE A 1 97 ? -9.552 -6.963 15.591 1.00 98.38 97 ILE A CA 1
ATOM 697 C C . ILE A 1 97 ? -9.988 -5.641 16.237 1.00 98.38 97 ILE A C 1
ATOM 699 O O . ILE A 1 97 ? -10.336 -5.622 17.419 1.00 98.38 97 ILE A O 1
ATOM 703 N N . LEU A 1 98 ? -9.956 -4.533 15.494 1.00 98.44 98 LEU A N 1
ATOM 704 C CA . LEU A 1 98 ? -10.397 -3.226 15.984 1.00 98.44 98 LEU A CA 1
ATOM 705 C C . LEU A 1 98 ? -11.913 -3.189 16.204 1.00 98.44 98 LEU A C 1
ATOM 707 O O . LEU A 1 98 ? -12.358 -2.642 17.216 1.00 98.44 98 LEU A O 1
ATOM 711 N N . ASP A 1 99 ? -12.689 -3.820 15.327 1.00 98.38 99 ASP A N 1
ATOM 712 C CA . ASP A 1 99 ? -14.133 -4.000 15.486 1.00 98.38 99 ASP A CA 1
ATOM 713 C C . ASP A 1 99 ? -14.474 -4.806 16.744 1.00 98.38 99 ASP A C 1
ATOM 715 O O . ASP A 1 99 ? -15.327 -4.409 17.546 1.00 98.38 99 ASP A O 1
ATOM 719 N N . GLU A 1 100 ? -13.781 -5.927 16.962 1.00 98.50 100 GLU A N 1
ATOM 720 C CA . GLU A 1 100 ? -13.955 -6.757 18.155 1.00 98.50 100 GLU A CA 1
ATOM 721 C C . GLU A 1 100 ? -13.580 -5.990 19.428 1.00 98.50 100 GLU A C 1
ATOM 723 O O . GLU A 1 100 ? -14.309 -6.031 20.421 1.00 98.50 100 GLU A O 1
ATOM 728 N N . LEU A 1 101 ? -12.468 -5.249 19.409 1.00 98.69 101 LEU A N 1
ATOM 729 C CA . LEU A 1 101 ? -12.049 -4.434 20.546 1.00 98.69 101 LEU A CA 1
ATOM 730 C C . LEU A 1 101 ? -13.072 -3.339 20.863 1.00 98.69 101 LEU A C 1
ATOM 732 O O . LEU A 1 101 ? -13.390 -3.129 22.032 1.00 98.69 101 LEU A O 1
ATOM 736 N N . THR A 1 102 ? -13.602 -2.675 19.837 1.00 98.56 102 THR A N 1
ATOM 737 C CA . THR A 1 102 ? -14.645 -1.651 19.984 1.00 98.56 102 THR A CA 1
ATOM 738 C C . THR A 1 102 ? -15.900 -2.262 20.603 1.00 98.56 102 THR A C 1
ATOM 740 O O . THR A 1 102 ? -16.380 -1.777 21.622 1.00 98.56 102 THR A O 1
ATOM 743 N N . THR A 1 103 ? -16.345 -3.410 20.084 1.00 98.69 103 THR A N 1
ATOM 744 C CA . THR A 1 103 ? -17.500 -4.154 20.614 1.00 98.69 103 THR A CA 1
ATOM 745 C C . THR A 1 103 ? -17.312 -4.543 22.083 1.00 98.69 103 THR A C 1
ATOM 747 O O . THR A 1 103 ? -18.221 -4.394 22.899 1.00 98.69 103 THR A O 1
ATOM 750 N N . ASN A 1 104 ? -16.124 -5.030 22.446 1.00 98.56 104 ASN A N 1
ATOM 751 C CA . ASN A 1 104 ? -15.815 -5.404 23.824 1.00 98.56 104 ASN A CA 1
ATOM 752 C C . ASN A 1 104 ? -15.802 -4.186 24.759 1.00 98.56 104 ASN A C 1
ATOM 754 O O . ASN A 1 104 ? -16.291 -4.278 25.884 1.00 98.56 104 ASN A O 1
ATOM 758 N N . CYS A 1 105 ? -15.269 -3.048 24.307 1.00 98.69 105 CYS A N 1
ATOM 759 C CA . CYS A 1 105 ? -15.314 -1.797 25.062 1.00 98.69 105 CYS A CA 1
ATOM 760 C C . CYS A 1 105 ? -16.756 -1.330 25.296 1.00 98.69 105 CYS A C 1
ATOM 762 O O . CYS A 1 105 ? -17.096 -1.015 26.435 1.00 98.69 105 CYS A O 1
ATOM 764 N N . ASP A 1 106 ? -17.608 -1.367 24.270 1.00 98.75 106 ASP A N 1
ATOM 765 C CA . ASP A 1 106 ? -19.024 -0.990 24.379 1.00 98.75 106 ASP A CA 1
ATOM 766 C C . ASP A 1 106 ? -19.779 -1.889 25.375 1.00 98.75 106 ASP A C 1
ATOM 768 O O . ASP A 1 106 ? -20.605 -1.421 26.168 1.00 98.75 106 ASP A O 1
ATOM 772 N N . ALA A 1 107 ? -19.472 -3.191 25.384 1.00 98.62 107 ALA A N 1
ATOM 773 C CA . ALA A 1 107 ? -20.036 -4.138 26.344 1.00 98.62 107 ALA A CA 1
ATOM 774 C C . ALA A 1 107 ? -19.600 -3.819 27.785 1.00 98.62 107 ALA A C 1
ATOM 776 O O . ALA A 1 107 ? -20.437 -3.745 28.683 1.00 98.62 107 ALA A O 1
ATOM 777 N N . ILE A 1 108 ? -18.308 -3.556 28.005 1.00 98.56 108 ILE A N 1
AT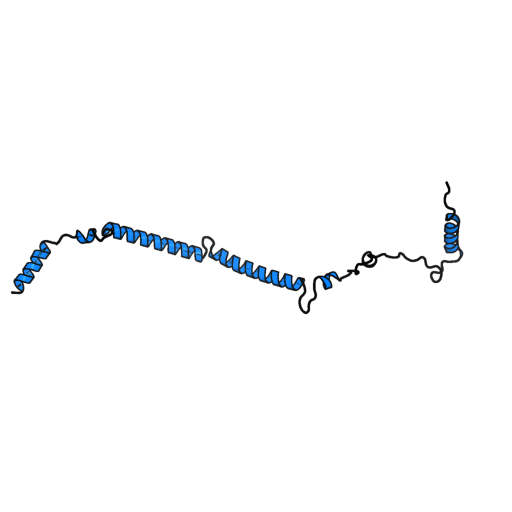OM 778 C CA . ILE A 1 108 ? -17.780 -3.170 29.324 1.00 98.56 108 ILE A CA 1
ATOM 779 C C . ILE A 1 108 ? -18.390 -1.847 29.795 1.00 98.56 108 ILE A C 1
ATOM 781 O O . ILE A 1 108 ? -18.703 -1.691 30.979 1.00 98.56 108 ILE A O 1
ATOM 785 N N . GLU A 1 109 ? -18.553 -0.882 28.892 1.00 98.38 109 GLU A N 1
ATOM 786 C CA . GLU A 1 109 ? -19.183 0.396 29.206 1.00 98.38 109 GLU A CA 1
ATOM 787 C C . GLU A 1 109 ? -20.642 0.194 29.620 1.00 98.38 109 GLU A C 1
ATOM 789 O O . GLU A 1 109 ? -21.092 0.789 30.599 1.00 98.38 109 GLU A O 1
ATOM 794 N N . THR A 1 110 ? -21.363 -0.685 28.922 1.00 98.62 110 THR A N 1
ATOM 795 C CA . THR A 1 110 ? -22.742 -1.059 29.258 1.00 98.62 110 THR A CA 1
ATOM 796 C C . THR A 1 110 ? -22.824 -1.691 30.644 1.00 98.62 110 THR A C 1
ATOM 798 O O . THR A 1 110 ? -23.601 -1.228 31.479 1.00 98.62 110 THR A O 1
ATOM 801 N N . ASP A 1 111 ? -21.984 -2.686 30.929 1.00 98.38 111 ASP A N 1
ATOM 802 C CA . ASP A 1 111 ? -21.943 -3.355 32.233 1.00 98.38 111 ASP A CA 1
ATOM 803 C C . ASP A 1 111 ? -21.594 -2.368 33.355 1.00 98.38 111 ASP A C 1
ATOM 805 O O . ASP A 1 111 ? -22.184 -2.389 34.436 1.00 98.38 111 ASP A O 1
ATOM 809 N N . THR A 1 112 ? -20.659 -1.451 33.102 1.00 97.31 112 THR A N 1
ATOM 810 C CA . THR A 1 112 ? -20.256 -0.443 34.089 1.00 97.31 112 THR A CA 1
ATOM 811 C C . THR A 1 112 ? -21.377 0.564 34.349 1.00 97.31 112 THR A C 1
ATOM 813 O O . THR A 1 112 ? -21.598 0.943 35.500 1.00 97.31 112 THR A O 1
ATOM 816 N N . GLN A 1 113 ? -22.111 0.980 33.315 1.00 97.69 113 GLN A N 1
ATOM 817 C CA . GLN A 1 113 ? -23.284 1.848 33.452 1.00 97.69 113 GLN A CA 1
ATOM 818 C C . GLN A 1 113 ? -24.438 1.152 34.186 1.00 97.69 113 GLN A C 1
ATOM 820 O O . GLN A 1 113 ? -25.101 1.782 35.014 1.00 97.69 113 GLN A O 1
ATOM 825 N N . ASP A 1 114 ? -24.669 -0.138 33.931 1.00 97.50 114 ASP A N 1
ATOM 826 C CA . ASP A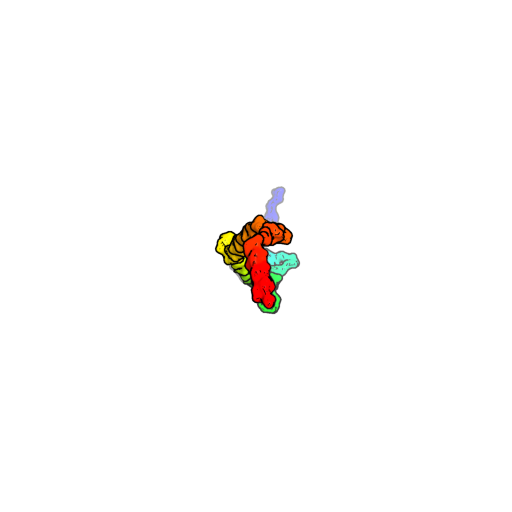 1 114 ? -25.650 -0.940 34.669 1.00 97.50 114 ASP A CA 1
ATOM 827 C C . ASP A 1 114 ? -25.269 -1.038 36.153 1.00 97.50 114 ASP A C 1
ATOM 829 O O . ASP A 1 114 ? -26.067 -0.695 37.028 1.00 97.50 114 ASP A O 1
ATOM 833 N N . LEU A 1 115 ? -24.008 -1.368 36.455 1.00 96.19 115 LEU A N 1
ATOM 834 C CA . LEU A 1 115 ? -23.497 -1.372 37.826 1.00 96.19 115 LEU A CA 1
ATOM 835 C C . LEU A 1 115 ? -23.672 -0.008 38.499 1.00 96.19 115 LEU A C 1
ATOM 837 O O . LEU A 1 115 ? -24.190 0.055 39.612 1.00 96.19 115 LEU A O 1
ATOM 841 N N . GLN A 1 116 ? -23.300 1.088 37.831 1.00 96.38 116 GLN A N 1
ATOM 842 C CA . GLN A 1 116 ? -23.492 2.451 38.343 1.00 96.38 116 GLN A CA 1
ATOM 843 C C . GLN A 1 116 ? -24.968 2.790 38.572 1.00 96.38 116 GLN A C 1
ATOM 845 O O . GLN A 1 116 ? -25.286 3.482 39.538 1.00 96.38 116 GLN A O 1
ATOM 850 N N . THR A 1 117 ? -25.870 2.288 37.728 1.00 95.56 117 THR A N 1
ATOM 851 C CA . THR A 1 117 ? -27.321 2.451 37.895 1.00 95.56 117 THR A CA 1
ATOM 852 C C . THR A 1 117 ? -27.821 1.707 39.132 1.00 95.56 117 THR A C 1
ATOM 854 O O . THR A 1 117 ? -28.633 2.244 39.883 1.00 95.56 117 THR A O 1
ATOM 857 N N . GLN A 1 118 ? -27.323 0.493 39.376 1.00 93.62 118 GLN A N 1
ATOM 858 C CA . GLN A 1 118 ? -27.734 -0.337 40.510 1.00 93.62 118 GLN A CA 1
ATOM 859 C C . GLN A 1 118 ? -27.159 0.147 41.846 1.00 93.62 118 GLN A C 1
ATOM 861 O O . GLN A 1 118 ? -27.876 0.194 42.846 1.00 93.62 118 GLN A O 1
ATOM 866 N N . ILE A 1 119 ? -25.869 0.494 41.887 1.00 93.25 119 ILE A N 1
ATOM 867 C CA . ILE A 1 119 ? -25.165 0.808 43.141 1.00 93.25 119 ILE A CA 1
ATOM 868 C C . ILE A 1 119 ? -24.991 2.309 43.381 1.00 93.25 119 ILE A C 1
ATOM 870 O O . ILE A 1 119 ? -24.658 2.700 44.494 1.00 93.25 119 ILE A O 1
ATOM 874 N N . GLY A 1 120 ? -25.221 3.161 42.381 1.00 92.88 120 GLY A N 1
ATOM 875 C CA . GLY A 1 120 ? -24.934 4.594 42.435 1.00 92.88 120 GLY A CA 1
ATOM 876 C C . GLY A 1 120 ? -23.443 4.914 42.275 1.00 92.88 120 GLY A C 1
ATOM 877 O O . GLY A 1 120 ? -22.567 4.128 42.633 1.00 92.88 120 GLY A O 1
ATOM 878 N N . THR A 1 121 ? -23.128 6.108 41.773 1.00 92.25 121 THR A N 1
ATOM 879 C CA . THR A 1 121 ? -21.749 6.534 41.460 1.00 92.25 121 THR A CA 1
ATOM 880 C C . THR A 1 121 ? -20.813 6.526 42.676 1.00 92.25 121 THR A C 1
ATOM 882 O O . THR A 1 121 ? 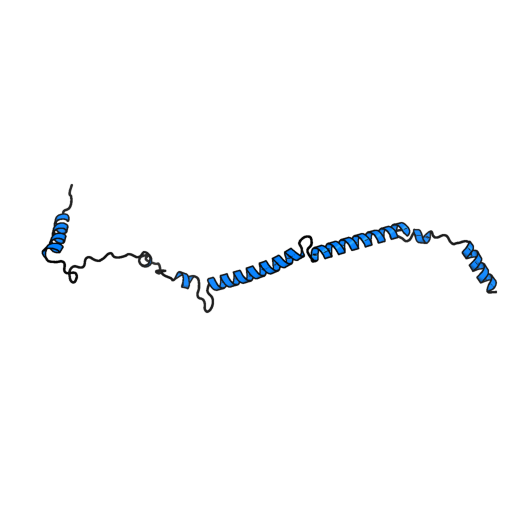-19.615 6.297 42.526 1.00 92.25 121 THR A O 1
ATOM 885 N N . ALA A 1 122 ? -21.350 6.760 43.879 1.00 91.00 122 ALA A N 1
ATOM 886 C CA . ALA A 1 122 ? -20.618 6.722 45.149 1.00 91.00 122 ALA A CA 1
ATOM 887 C C . ALA A 1 122 ? -20.938 5.479 46.007 1.00 91.00 122 ALA A C 1
ATOM 889 O O . ALA A 1 122 ? -20.542 5.420 47.171 1.00 91.00 122 ALA A O 1
ATOM 890 N N . GLY A 1 123 ? -21.660 4.492 45.462 1.00 89.75 123 GLY A N 1
ATOM 891 C CA . GLY A 1 123 ? -22.182 3.372 46.248 1.00 89.75 123 GLY A CA 1
ATOM 892 C C . GLY A 1 123 ? -23.437 3.722 47.060 1.00 89.75 123 GLY A C 1
ATOM 893 O O . GLY A 1 123 ? -23.717 3.071 48.066 1.00 89.75 123 GLY A O 1
ATOM 894 N N . ASP A 1 124 ? -24.198 4.745 46.659 1.00 88.38 124 ASP A N 1
ATOM 895 C CA . ASP A 1 124 ? -25.427 5.184 47.340 1.00 88.38 124 ASP A CA 1
ATOM 896 C C . ASP A 1 124 ? -26.461 4.050 47.501 1.00 88.38 124 ASP A C 1
ATOM 898 O O . ASP A 1 124 ? -27.142 3.954 48.520 1.00 88.38 124 ASP A O 1
ATOM 902 N N . GLY A 1 125 ? -26.532 3.130 46.534 1.00 87.00 125 GLY A N 1
ATOM 903 C CA . GLY A 1 125 ? -27.379 1.936 46.592 1.00 87.00 125 GLY A CA 1
ATOM 904 C C . GLY A 1 125 ? -26.945 0.914 47.653 1.00 87.00 125 GLY A C 1
ATOM 905 O O . GLY A 1 125 ? -27.771 0.137 48.125 1.00 87.00 125 GLY A O 1
ATOM 906 N N . LEU A 1 126 ? -25.677 0.937 48.083 1.00 86.94 126 LEU A N 1
ATOM 907 C CA . LEU A 1 126 ? -25.141 0.071 49.144 1.00 86.94 126 LEU A CA 1
ATOM 908 C C . LEU A 1 126 ? -25.344 0.672 50.541 1.00 86.94 126 LEU A C 1
ATOM 910 O O . LEU A 1 126 ? -25.540 -0.067 51.503 1.00 86.94 126 LEU A O 1
ATOM 914 N N . THR A 1 127 ? -25.325 2.002 50.671 1.00 78.62 127 THR A N 1
ATOM 915 C CA . THR A 1 127 ? -25.561 2.685 51.959 1.00 78.62 127 THR A CA 1
ATOM 916 C C . THR A 1 127 ? -27.041 2.711 52.352 1.00 78.62 127 THR A C 1
ATOM 918 O O . THR A 1 127 ? -27.365 2.905 53.523 1.00 78.62 127 THR A O 1
ATOM 921 N N . ALA A 1 128 ? -27.934 2.457 51.390 1.00 64.12 128 ALA A N 1
ATOM 922 C CA . ALA A 1 128 ? -29.374 2.344 51.586 1.00 64.12 128 ALA A CA 1
ATOM 923 C C . ALA A 1 128 ? -29.860 0.924 51.940 1.00 64.12 128 ALA A C 1
ATOM 925 O O . ALA A 1 128 ? -31.064 0.747 52.135 1.00 64.12 128 ALA A O 1
ATOM 926 N N . VAL A 1 129 ? -28.975 -0.083 52.032 1.00 74.81 129 VAL A N 1
ATOM 927 C CA . VAL A 1 129 ? -29.361 -1.436 52.473 1.00 74.81 129 VAL A CA 1
ATOM 928 C C . VAL A 1 129 ? -29.814 -1.352 53.937 1.00 74.81 129 VAL A C 1
ATOM 930 O O . VAL A 1 129 ? -28.985 -1.087 54.813 1.00 74.81 129 VAL A O 1
ATOM 933 N N . PRO A 1 130 ? -31.114 -1.539 54.239 1.00 71.44 130 PRO A N 1
ATOM 934 C CA . PRO A 1 130 ? -31.615 -1.354 55.590 1.00 71.44 130 PRO A CA 1
ATOM 935 C C . PRO A 1 130 ? -31.010 -2.410 56.508 1.00 71.44 130 PRO A C 1
ATOM 937 O O . PRO A 1 130 ? -31.014 -3.599 56.181 1.00 71.44 130 PRO A O 1
ATOM 940 N N . TRP A 1 131 ? -30.548 -1.991 57.684 1.00 69.38 131 TRP A N 1
ATOM 941 C CA . TRP A 1 131 ? -30.267 -2.920 58.772 1.00 69.38 131 TRP A CA 1
ATOM 942 C C . TRP A 1 131 ? -31.516 -3.776 59.021 1.00 69.38 131 TRP A C 1
ATOM 944 O O . TRP A 1 131 ? -32.596 -3.249 59.303 1.00 69.38 131 TRP A O 1
ATOM 954 N N . ASN A 1 132 ? -31.394 -5.093 58.864 1.00 74.69 132 ASN A N 1
ATOM 955 C CA . ASN A 1 132 ? -32.511 -6.000 59.078 1.00 74.69 132 ASN A CA 1
ATOM 956 C C . ASN A 1 132 ? -32.780 -6.103 60.589 1.00 74.69 132 ASN A C 1
ATOM 958 O O . ASN A 1 132 ? -31.946 -6.607 61.331 1.00 74.69 132 ASN A O 1
ATOM 962 N N . ALA A 1 133 ? -33.950 -5.665 61.059 1.00 74.50 133 ALA A N 1
ATOM 963 C CA . ALA A 1 133 ? -34.324 -5.769 62.473 1.00 74.50 133 ALA A CA 1
ATOM 964 C C . ALA A 1 133 ? -34.345 -7.224 62.995 1.00 74.50 133 ALA A C 1
ATOM 966 O O . ALA A 1 133 ? -34.158 -7.458 64.184 1.00 74.50 133 ALA A O 1
ATOM 967 N N . SER A 1 134 ? -34.532 -8.215 62.117 1.00 79.00 134 SER A N 1
ATOM 968 C CA . SER A 1 134 ? -34.378 -9.635 62.455 1.00 79.00 134 SER A CA 1
ATOM 969 C C . SER A 1 134 ? -32.925 -10.008 62.755 1.00 79.00 134 SER A C 1
ATOM 971 O O . SER A 1 134 ? -32.682 -10.853 63.607 1.00 79.00 134 SER A O 1
ATOM 973 N N . TRP A 1 135 ? -31.971 -9.345 62.097 1.00 77.81 135 TRP A N 1
ATOM 974 C CA . TRP A 1 135 ? -30.540 -9.519 62.344 1.00 77.81 135 TRP A CA 1
ATOM 975 C C . TRP A 1 135 ? -30.140 -8.949 63.708 1.00 77.81 135 TRP A C 1
ATOM 977 O O . TRP A 1 135 ? -29.341 -9.555 64.412 1.00 77.81 135 TRP A O 1
ATOM 987 N N . ASP A 1 136 ? -30.757 -7.837 64.125 1.00 79.50 136 ASP A N 1
ATOM 988 C CA . ASP A 1 136 ? -30.602 -7.310 65.487 1.00 79.50 136 ASP A CA 1
ATOM 989 C C . ASP A 1 136 ? -31.086 -8.328 66.532 1.00 79.50 136 ASP A C 1
ATOM 991 O O . ASP A 1 136 ? -30.380 -8.608 67.492 1.00 79.50 136 ASP A O 1
ATOM 995 N N . ALA A 1 137 ? -32.246 -8.958 66.318 1.00 80.19 137 ALA A N 1
ATOM 996 C CA . ALA A 1 137 ? -32.774 -9.961 67.244 1.00 80.19 137 ALA A CA 1
ATOM 997 C C . ALA A 1 137 ? -31.865 -11.201 67.387 1.00 80.19 137 ALA A C 1
ATOM 999 O O . ALA A 1 137 ? -31.671 -11.678 68.504 1.00 80.19 137 ALA A O 1
ATOM 1000 N N . GLU A 1 138 ? -31.292 -11.701 66.287 1.00 80.12 138 GLU A N 1
ATOM 1001 C CA . GLU A 1 138 ? -30.312 -12.801 66.315 1.00 80.12 138 GLU A CA 1
ATOM 1002 C C . GLU A 1 138 ? -29.009 -12.397 67.017 1.00 80.12 138 GLU A C 1
ATOM 1004 O O . GLU A 1 138 ? -28.578 -13.081 67.939 1.00 80.12 138 GLU A O 1
ATOM 1009 N N . VAL A 1 139 ? -28.408 -11.259 66.651 1.00 83.75 139 VAL A N 1
ATOM 1010 C CA . VAL A 1 139 ? -27.143 -10.800 67.256 1.00 83.75 139 VAL A CA 1
ATOM 1011 C C . VAL A 1 139 ? -27.311 -10.511 68.751 1.00 83.75 139 VAL A C 1
ATOM 1013 O O . VAL A 1 139 ? -26.437 -10.839 69.551 1.00 83.75 139 VAL A O 1
ATOM 1016 N N . GLN A 1 140 ? -28.440 -9.928 69.161 1.00 78.06 140 GLN A N 1
ATOM 1017 C CA . GLN A 1 140 ? -28.741 -9.693 70.576 1.00 78.06 140 GLN A CA 1
ATOM 1018 C C . GLN A 1 140 ? -28.983 -11.001 71.340 1.00 78.06 140 GLN A C 1
ATOM 1020 O O . GLN A 1 140 ? -28.584 -11.094 72.499 1.00 78.06 140 GLN A O 1
ATOM 1025 N N . SER A 1 141 ? -29.594 -12.010 70.706 1.00 82.88 141 SER A N 1
ATOM 1026 C CA . SER A 1 141 ? -29.699 -13.364 71.266 1.00 82.88 141 SER A CA 1
ATOM 1027 C C . SER A 1 141 ? -28.311 -13.964 71.484 1.00 82.88 141 SER A C 1
ATOM 1029 O O . SER A 1 141 ? -28.019 -14.377 72.596 1.00 82.88 141 SER A O 1
ATOM 1031 N N . GLU A 1 142 ? -27.416 -13.930 70.495 1.00 82.94 142 GLU A N 1
ATOM 1032 C CA . GLU A 1 142 ? -26.059 -14.484 70.630 1.00 82.94 142 GLU A CA 1
ATOM 1033 C C . GLU A 1 142 ? -25.226 -13.778 71.712 1.00 82.94 142 GLU A C 1
ATOM 1035 O O . GLU A 1 142 ? -24.492 -14.423 72.461 1.00 82.94 142 GLU A O 1
ATOM 1040 N N . VAL A 1 143 ? -25.347 -12.451 71.832 1.00 77.62 143 VAL A N 1
ATOM 1041 C CA . VAL A 1 143 ? -24.694 -11.681 72.904 1.00 77.62 143 VAL A CA 1
ATOM 1042 C C . VAL A 1 143 ? -25.287 -12.021 74.273 1.00 77.62 143 VAL A C 1
ATOM 1044 O O . VAL A 1 143 ? -24.546 -12.069 75.252 1.00 77.62 143 VAL A O 1
ATOM 1047 N N . ALA A 1 144 ? -26.596 -12.264 74.359 1.00 73.88 144 ALA A N 1
ATOM 1048 C CA . ALA A 1 144 ? -27.251 -12.686 75.594 1.00 73.88 144 ALA A CA 1
ATOM 1049 C C . ALA A 1 144 ? -26.894 -14.131 75.985 1.00 73.88 144 ALA A C 1
ATOM 1051 O O . ALA A 1 144 ? -26.762 -14.412 77.172 1.00 73.88 144 ALA A O 1
ATOM 1052 N N . ASP A 1 145 ? -26.686 -15.008 75.002 1.00 76.88 145 ASP A N 1
ATOM 1053 C CA . ASP A 1 145 ? -26.320 -16.417 75.184 1.00 76.88 145 ASP A CA 1
ATOM 1054 C C . ASP A 1 145 ? -24.823 -16.608 75.515 1.00 76.88 145 ASP A C 1
ATOM 1056 O O . ASP A 1 145 ? -24.404 -17.690 75.931 1.00 76.88 145 ASP A O 1
ATOM 1060 N N . ALA A 1 146 ? -24.001 -15.566 75.336 1.00 70.56 146 ALA A N 1
ATOM 1061 C CA . ALA A 1 146 ? -22.575 -15.558 75.667 1.00 70.56 146 ALA A CA 1
ATOM 1062 C C . ALA A 1 146 ? -22.269 -15.281 77.160 1.00 70.56 146 ALA A C 1
ATOM 1064 O O . ALA A 1 146 ? -21.091 -15.274 77.539 1.00 70.56 146 ALA A O 1
ATOM 1065 N N . PHE A 1 147 ? -23.294 -15.060 77.995 1.00 57.66 147 PHE A N 1
ATOM 1066 C CA . PHE A 1 147 ? -23.201 -14.857 79.451 1.00 57.66 147 PHE A CA 1
ATOM 1067 C C . PHE A 1 147 ? -23.833 -16.011 80.237 1.00 57.66 147 PHE A C 1
ATOM 1069 O O . PHE A 1 147 ? -23.309 -16.302 81.340 1.00 57.66 147 PHE A O 1
#

Secondary structure (DSSP, 8-state):
----TTHHHHHHHHHHHHHS---TTT----------TTT--TTS---SSHHHHHTT--TT--HHHHHHHHHHHHHHHHHHHHHHHHHHSTTSHHHHHHHHHHHHHHHHHHHHHHHHHHH-TTSHHHHT-PPPHHHHHHHHHHHHHT-

pLDDT: mean 79.0, std 16.04, range [46.03, 98.75]

Mean predicted aligned error: 16.06 Å

Foldseek 3Di:
DDDCPPVVVVVVVVVCCVPVDNDCVPDPPPPPPPPPVLPPPPPDHRPPPCCQPVQDDDPPDGVVRVVVVVVVVVVVVVVVVVLVCQQPPCVHVVNVVVVVVVVVVVVVVVVVVVVCVCQNPVRVNVVPPDDDVVVVVVVVVVVVVVD